Protein AF-A0A9E4W667-F1 (afdb_monomer_lite)

Sequence (120 aa):
PEGGAPLTVIDWQISTRGNGVFDVAYFICGSMEPADRRATEMDLLRMYHAVLVDGGVRAYDFDQCFEDYRASTLGCLLYSVLEIGSLDTANERGLELFTAIMERALSAVADLNADELLPK

pLDDT: mean 89.03, std 10.32, range [49.19, 98.56]

Foldseek 3Di:
DPPDDPDDDDDCPPPDDDDPLLVLLLCLLQPDDLVVSVVPVLVSLVVVVVVVVVVPDPPCDSVNSLLVSLLSLVVNLVVLVVVVVVDDPVDPVSVVSSVRSNVSSVSSNVVSVSVVVDDD

Secondary structure (DSSP, 8-state):
-TT--S------TT--SS-THHHHHHHHHHHS-HHHHHHHHHHHHHHHHHHHHHTT--S--HHHHHHHHHHHHHHHHHHHHHHHTTS-TT-HHHHHHHHHHHHHHHHHHHHTTGGGGS--
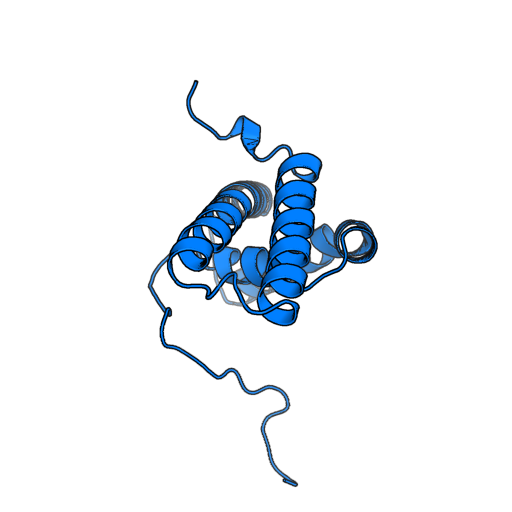
Radius of gyration: 16.01 Å; chains: 1; bounding box: 37×50×39 Å

Structure (mmCIF, N/CA/C/O backbone):
data_AF-A0A9E4W667-F1
#
_entry.id   AF-A0A9E4W667-F1
#
loop_
_atom_site.group_PDB
_atom_site.id
_atom_site.type_symbol
_atom_site.label_atom_id
_atom_site.label_alt_id
_atom_site.label_comp_id
_atom_site.label_asym_id
_atom_site.label_entity_id
_atom_site.label_seq_id
_atom_site.pdbx_PDB_ins_code
_atom_site.Cartn_x
_atom_site.Cartn_y
_atom_site.Cartn_z
_atom_site.occupancy
_atom_site.B_iso_or_equiv
_atom_site.auth_seq_id
_atom_site.auth_comp_id
_atom_site.auth_asym_id
_atom_site.auth_atom_id
_atom_site.pdbx_PDB_model_num
ATOM 1 N N . PRO A 1 1 ? -2.068 -27.155 -12.413 1.00 50.41 1 PRO A N 1
ATOM 2 C CA . PRO A 1 1 ? -2.387 -28.479 -11.830 1.00 50.41 1 PRO A CA 1
ATOM 3 C C . PRO A 1 1 ? -3.823 -28.486 -11.305 1.00 50.41 1 PRO A C 1
ATOM 5 O O . PRO A 1 1 ? -4.204 -27.562 -10.591 1.00 50.41 1 PRO A O 1
ATOM 8 N N . GLU A 1 2 ? -4.618 -29.486 -11.682 1.00 49.19 2 GLU A N 1
ATOM 9 C CA . GLU A 1 2 ? -5.918 -29.719 -11.046 1.00 49.19 2 GLU A CA 1
ATOM 10 C C . GLU A 1 2 ? -5.693 -29.942 -9.537 1.00 49.19 2 GLU A C 1
ATOM 12 O O . GLU A 1 2 ? -4.903 -30.803 -9.155 1.00 49.19 2 GLU A O 1
ATOM 17 N N . GLY A 1 3 ? -6.309 -29.107 -8.687 1.00 73.31 3 GLY A N 1
ATOM 18 C CA . GLY A 1 3 ? -6.203 -29.185 -7.219 1.00 73.31 3 GLY A CA 1
ATOM 19 C C . GLY A 1 3 ? -5.352 -28.113 -6.516 1.00 73.31 3 GLY A C 1
ATOM 20 O O . GLY A 1 3 ? -5.132 -28.222 -5.314 1.00 73.31 3 GLY A O 1
ATOM 21 N N . GLY A 1 4 ? -4.861 -27.087 -7.221 1.00 76.12 4 GLY A N 1
ATOM 22 C CA . GLY A 1 4 ? -4.167 -25.953 -6.591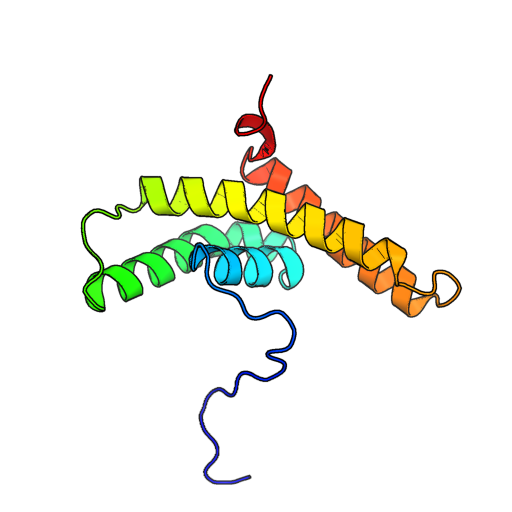 1.00 76.12 4 GLY A CA 1
ATOM 23 C C . GLY A 1 4 ? -5.104 -25.018 -5.812 1.00 76.12 4 GLY A C 1
ATOM 24 O O . GLY A 1 4 ? -6.295 -24.938 -6.113 1.00 76.12 4 GLY A O 1
ATOM 25 N N . ALA A 1 5 ? -4.558 -24.290 -4.830 1.00 81.69 5 ALA A N 1
ATOM 26 C CA . ALA A 1 5 ? -5.283 -23.210 -4.161 1.00 81.69 5 ALA A CA 1
ATOM 27 C C . ALA A 1 5 ? -5.705 -22.131 -5.183 1.00 81.69 5 ALA A C 1
ATOM 29 O O . ALA A 1 5 ? -4.968 -21.888 -6.142 1.00 81.69 5 ALA A O 1
ATOM 30 N N . PRO A 1 6 ? -6.859 -21.462 -4.987 1.00 89.44 6 PRO A N 1
ATOM 31 C CA . PRO A 1 6 ? -7.332 -20.415 -5.898 1.00 89.44 6 PRO A CA 1
ATOM 32 C C . PRO A 1 6 ? -6.393 -19.197 -5.960 1.00 89.44 6 PRO A C 1
ATOM 34 O O . PRO A 1 6 ? -6.426 -18.451 -6.934 1.00 89.44 6 PRO A O 1
ATOM 37 N N . LEU A 1 7 ? -5.546 -19.013 -4.942 1.00 89.69 7 LEU A N 1
ATOM 38 C CA . LEU A 1 7 ? -4.498 -18.002 -4.866 1.00 89.69 7 LEU A CA 1
ATOM 39 C C . LEU A 1 7 ? -3.287 -18.601 -4.141 1.00 89.69 7 LEU A C 1
ATOM 41 O O . LEU A 1 7 ? -3.440 -19.205 -3.079 1.00 89.69 7 LEU A O 1
ATOM 45 N N . THR A 1 8 ? -2.092 -18.384 -4.689 1.00 92.31 8 THR A N 1
ATOM 46 C CA . THR A 1 8 ? -0.822 -18.727 -4.041 1.00 92.31 8 THR A CA 1
ATOM 47 C C . THR A 1 8 ? 0.062 -17.489 -4.012 1.00 92.31 8 THR A C 1
ATOM 49 O O . THR A 1 8 ? 0.368 -16.933 -5.064 1.00 92.31 8 THR A O 1
ATOM 52 N N . VAL A 1 9 ? 0.491 -17.083 -2.817 1.00 90.50 9 VAL A N 1
ATOM 53 C CA . VAL A 1 9 ? 1.460 -15.997 -2.621 1.00 90.50 9 VAL A CA 1
ATOM 54 C C . VAL A 1 9 ? 2.856 -16.603 -2.493 1.00 90.50 9 VAL A C 1
ATOM 56 O O . VAL A 1 9 ? 3.081 -17.519 -1.697 1.00 90.50 9 VAL A O 1
ATOM 59 N N . ILE A 1 10 ? 3.781 -16.110 -3.307 1.00 93.94 10 ILE A N 1
ATOM 60 C CA . ILE A 1 10 ? 5.185 -16.528 -3.342 1.00 93.94 10 ILE A CA 1
ATOM 61 C C . ILE A 1 10 ? 6.080 -15.344 -2.978 1.00 93.94 10 ILE A C 1
ATOM 63 O O . ILE A 1 10 ? 5.592 -14.231 -2.842 1.00 93.94 10 ILE A O 1
ATOM 67 N N . ASP A 1 11 ? 7.382 -15.604 -2.872 1.00 89.12 11 ASP A N 1
ATOM 68 C CA . ASP A 1 11 ? 8.407 -14.581 -2.653 1.00 89.12 11 ASP A CA 1
ATOM 69 C C . ASP A 1 11 ? 8.265 -13.806 -1.326 1.00 89.12 11 ASP A C 1
ATOM 71 O O . ASP A 1 11 ? 7.826 -12.663 -1.258 1.00 89.12 11 ASP A O 1
ATOM 75 N N . TRP A 1 12 ? 8.667 -14.465 -0.236 1.00 92.69 12 TRP A N 1
ATOM 76 C CA . TRP A 1 12 ? 8.575 -13.947 1.135 1.00 92.69 12 TRP A CA 1
ATOM 77 C C . TRP A 1 12 ? 9.876 -13.274 1.614 1.00 92.69 12 TRP A C 1
ATOM 79 O O . TRP A 1 12 ? 10.106 -13.140 2.815 1.00 92.69 12 TRP A O 1
ATOM 89 N N . GLN A 1 13 ? 10.775 -12.895 0.696 1.00 90.19 13 GLN A N 1
ATOM 90 C CA . GLN A 1 13 ? 12.132 -12.443 1.042 1.00 90.19 13 GLN A CA 1
ATOM 91 C C . GLN A 1 13 ? 12.165 -11.116 1.827 1.00 90.19 13 GLN A C 1
ATOM 93 O O . GLN A 1 13 ? 13.115 -10.867 2.567 1.00 90.19 13 GLN A O 1
ATOM 98 N N . ILE A 1 14 ? 11.118 -10.294 1.698 1.00 84.88 14 ILE A N 1
ATOM 99 C CA . ILE A 1 14 ? 10.973 -8.988 2.365 1.00 84.88 14 ILE A CA 1
ATOM 100 C C . ILE A 1 14 ? 9.868 -8.966 3.430 1.00 84.88 14 ILE A C 1
ATOM 102 O O . ILE A 1 14 ? 9.508 -7.904 3.938 1.00 84.88 14 ILE A O 1
ATOM 106 N N . SER A 1 15 ? 9.311 -10.124 3.788 1.00 91.00 15 SER A N 1
ATOM 107 C CA . SER A 1 15 ? 8.208 -10.189 4.743 1.00 91.00 15 SER A CA 1
ATOM 108 C C . SER A 1 15 ? 8.661 -9.800 6.147 1.00 91.00 15 SER A C 1
ATOM 110 O O . SER A 1 15 ? 9.615 -10.348 6.700 1.00 91.00 15 SER A O 1
ATOM 112 N N . THR A 1 16 ? 7.943 -8.856 6.747 1.00 90.62 16 THR A N 1
ATOM 113 C CA . THR A 1 16 ? 8.259 -8.309 8.066 1.00 90.62 16 THR A CA 1
ATOM 114 C C . THR A 1 16 ? 6.988 -8.017 8.857 1.00 90.62 16 THR A C 1
ATOM 116 O O . THR A 1 16 ? 5.878 -8.037 8.328 1.00 90.62 16 THR A O 1
ATOM 119 N N . ARG A 1 17 ? 7.139 -7.752 10.156 1.00 93.44 17 ARG A N 1
ATOM 120 C CA . ARG A 1 17 ? 6.037 -7.303 11.009 1.00 93.44 17 ARG A CA 1
ATOM 121 C C . ARG A 1 17 ? 5.902 -5.784 10.900 1.00 93.44 17 ARG A C 1
ATOM 123 O O . ARG A 1 17 ? 6.839 -5.063 11.228 1.00 93.44 17 ARG A O 1
ATOM 130 N N . GLY A 1 18 ? 4.717 -5.312 10.528 1.00 90.12 18 GLY A N 1
ATOM 131 C CA . GLY A 1 18 ? 4.405 -3.889 10.402 1.00 90.12 18 GLY A CA 1
ATOM 132 C C . GLY A 1 18 ? 2.904 -3.640 10.274 1.00 90.12 18 GLY A C 1
ATOM 133 O O . GLY A 1 18 ? 2.096 -4.503 10.624 1.00 90.12 18 GLY A O 1
ATOM 134 N N . ASN A 1 19 ? 2.538 -2.460 9.774 1.00 90.81 19 ASN A N 1
ATOM 135 C CA . ASN A 1 19 ? 1.149 -2.128 9.469 1.00 90.81 19 ASN A CA 1
ATOM 136 C C . ASN A 1 19 ? 0.688 -2.942 8.256 1.00 90.81 19 ASN A C 1
ATOM 138 O O . ASN A 1 19 ? 1.207 -2.750 7.162 1.00 90.81 19 ASN A O 1
ATOM 142 N N . GLY A 1 20 ? -0.301 -3.824 8.431 1.00 92.88 20 GLY A N 1
ATOM 143 C CA . GLY A 1 20 ? -0.748 -4.726 7.357 1.00 92.88 20 GLY A CA 1
ATOM 144 C C . GLY A 1 20 ? -1.299 -4.008 6.121 1.00 92.88 20 GLY A C 1
ATOM 145 O O . GLY A 1 20 ? -1.214 -4.527 5.015 1.00 92.88 20 GLY A O 1
ATOM 146 N N . VAL A 1 21 ? -1.801 -2.776 6.281 1.00 96.56 21 VAL A N 1
ATOM 147 C CA . VAL A 1 21 ? -2.281 -1.960 5.153 1.00 96.56 21 VAL A CA 1
ATOM 148 C C . VAL A 1 21 ? -1.158 -1.578 4.177 1.00 96.56 21 VAL A C 1
ATOM 150 O O . VAL A 1 21 ? -1.439 -1.188 3.046 1.00 96.56 21 VAL A O 1
ATOM 153 N N . PHE A 1 22 ? 0.110 -1.745 4.571 1.00 94.75 22 PHE A N 1
ATOM 154 C CA . PHE A 1 22 ? 1.252 -1.571 3.680 1.00 94.75 22 PHE A CA 1
ATOM 155 C C . PHE A 1 22 ? 1.187 -2.499 2.466 1.00 94.75 22 PHE A C 1
ATOM 157 O O . PHE A 1 22 ? 1.411 -2.035 1.353 1.00 94.75 22 PHE A O 1
ATOM 164 N N . ASP A 1 23 ? 0.804 -3.766 2.645 1.00 93.12 23 ASP A N 1
ATOM 165 C CA . ASP A 1 23 ? 0.692 -4.715 1.530 1.00 93.12 23 ASP A CA 1
ATOM 166 C C . ASP A 1 23 ? -0.384 -4.270 0.525 1.00 93.12 23 ASP A C 1
ATOM 168 O O . ASP A 1 23 ? -0.224 -4.422 -0.687 1.00 93.12 23 ASP A O 1
ATOM 172 N N . VAL A 1 24 ? -1.464 -3.654 1.024 1.00 95.69 24 VAL A N 1
ATOM 173 C CA . VAL A 1 24 ? -2.535 -3.078 0.196 1.00 95.69 24 VAL A CA 1
ATOM 174 C C . VAL A 1 24 ? -2.021 -1.870 -0.582 1.00 95.69 24 VAL A C 1
ATOM 176 O O . VAL A 1 24 ? -2.238 -1.791 -1.790 1.00 95.69 24 VAL A O 1
ATOM 179 N N . ALA A 1 25 ? -1.317 -0.953 0.090 1.00 95.25 25 ALA A N 1
ATOM 180 C CA . ALA A 1 25 ? -0.704 0.210 -0.547 1.00 95.25 25 ALA A CA 1
ATOM 181 C C . ALA A 1 25 ? 0.280 -0.215 -1.638 1.00 95.25 25 ALA A C 1
ATOM 183 O O . ALA A 1 25 ? 0.137 0.219 -2.777 1.00 95.25 25 ALA A O 1
ATOM 184 N N . TYR A 1 26 ? 1.198 -1.130 -1.322 1.00 91.06 26 TYR A N 1
ATOM 185 C CA . TYR A 1 26 ? 2.215 -1.623 -2.245 1.00 91.06 26 TYR A CA 1
ATOM 186 C C . TYR A 1 26 ? 1.598 -2.282 -3.482 1.00 91.06 26 TYR A C 1
ATOM 188 O O . TYR A 1 26 ? 1.981 -1.978 -4.615 1.00 91.06 26 TYR A O 1
ATOM 196 N N . PHE A 1 27 ? 0.584 -3.130 -3.284 1.00 91.38 27 PHE A N 1
ATOM 197 C CA . PHE A 1 27 ? -0.125 -3.770 -4.385 1.00 91.38 27 PHE A CA 1
ATOM 198 C C . PHE A 1 27 ? -0.829 -2.745 -5.285 1.00 91.38 27 PHE A C 1
ATOM 200 O O . PHE A 1 27 ? -0.619 -2.752 -6.500 1.00 91.38 27 PHE A O 1
ATOM 207 N N . ILE A 1 28 ? -1.627 -1.845 -4.700 1.00 94.00 28 ILE A N 1
ATOM 208 C CA . ILE A 1 28 ? -2.440 -0.878 -5.448 1.00 94.00 28 ILE A CA 1
ATOM 209 C C . ILE A 1 28 ? -1.559 0.155 -6.161 1.00 94.00 28 ILE A C 1
ATOM 211 O O . ILE A 1 28 ? -1.759 0.410 -7.349 1.00 94.00 28 ILE A O 1
ATOM 215 N N . CYS A 1 29 ? -0.574 0.745 -5.478 1.00 89.44 29 CYS A N 1
ATOM 216 C CA . CYS A 1 29 ? 0.240 1.810 -6.062 1.00 89.44 29 CYS A CA 1
ATOM 217 C C . CYS A 1 29 ? 1.283 1.289 -7.058 1.00 89.44 29 CYS A C 1
ATOM 219 O O . CYS A 1 29 ? 1.628 2.006 -7.990 1.00 89.44 29 CYS A O 1
ATOM 221 N N . GLY A 1 30 ? 1.795 0.067 -6.881 1.00 84.88 30 GLY A N 1
ATOM 222 C CA . GLY A 1 30 ? 2.815 -0.502 -7.766 1.00 84.88 30 GLY A CA 1
ATOM 223 C C . GLY A 1 30 ? 2.239 -1.188 -9.006 1.00 84.88 30 GLY A C 1
ATOM 224 O O . GLY A 1 30 ? 2.839 -1.142 -10.085 1.00 84.88 30 GLY A O 1
ATOM 225 N N . SER A 1 31 ? 1.064 -1.810 -8.876 1.00 87.88 31 SER A N 1
ATOM 226 C CA . SER A 1 31 ? 0.563 -2.759 -9.882 1.00 87.88 31 SER A CA 1
ATOM 227 C C . SER A 1 31 ? -0.570 -2.225 -10.756 1.00 87.88 31 SER A C 1
ATOM 229 O O . SER A 1 31 ? -0.836 -2.813 -11.803 1.00 87.88 31 SER A O 1
ATOM 231 N N . MET A 1 32 ? -1.245 -1.144 -10.355 1.00 93.62 32 MET A N 1
ATOM 232 C CA . MET A 1 32 ? -2.389 -0.599 -11.090 1.00 93.62 32 MET A CA 1
ATOM 233 C C . MET A 1 32 ? -2.002 0.622 -11.918 1.00 93.62 32 MET A C 1
ATOM 235 O O . MET A 1 32 ? -1.225 1.471 -11.481 1.00 93.62 32 MET A O 1
ATOM 239 N N . GLU A 1 33 ? -2.607 0.754 -13.098 1.00 93.88 33 GLU A N 1
ATOM 240 C CA . GLU A 1 33 ? -2.554 2.011 -13.838 1.00 93.88 33 GLU A CA 1
ATOM 241 C C . GLU A 1 33 ? -3.271 3.124 -13.052 1.00 93.88 33 GLU A C 1
ATOM 243 O O . GLU A 1 33 ? -4.283 2.856 -12.393 1.00 93.88 33 GLU A O 1
ATOM 248 N N . PRO A 1 34 ? -2.814 4.390 -13.123 1.00 94.38 34 PRO A N 1
ATOM 249 C CA . PRO A 1 34 ? -3.384 5.469 -12.316 1.00 94.38 34 PRO A CA 1
ATOM 250 C C . PRO A 1 34 ? -4.893 5.661 -12.504 1.00 94.38 34 PRO A C 1
ATOM 252 O O . PRO A 1 34 ? -5.594 6.002 -11.554 1.00 94.38 34 PRO A O 1
ATOM 255 N N . ALA A 1 35 ? -5.407 5.449 -13.719 1.00 95.38 35 ALA A N 1
ATOM 256 C CA . ALA A 1 35 ? -6.837 5.559 -14.003 1.00 95.38 35 ALA A CA 1
ATOM 257 C C . ALA A 1 35 ? -7.654 4.477 -13.279 1.00 95.38 35 ALA A C 1
ATOM 259 O O . ALA A 1 35 ? -8.654 4.801 -12.638 1.00 95.38 35 ALA A O 1
ATOM 260 N N . ASP A 1 36 ? -7.195 3.224 -13.328 1.00 96.44 36 ASP A N 1
ATOM 261 C CA . ASP A 1 36 ? -7.858 2.101 -12.663 1.00 96.44 36 ASP A CA 1
ATOM 262 C C . ASP A 1 36 ? -7.781 2.254 -11.146 1.00 96.44 36 ASP A C 1
ATOM 264 O O . ASP A 1 36 ? -8.791 2.118 -10.457 1.00 96.44 36 ASP A O 1
ATOM 268 N N . ARG A 1 37 ? -6.606 2.635 -10.623 1.00 96.50 37 ARG A N 1
ATOM 269 C CA . ARG A 1 37 ? -6.421 2.923 -9.198 1.00 96.50 37 ARG A CA 1
ATOM 270 C C . ARG A 1 37 ? -7.438 3.951 -8.710 1.00 96.50 37 ARG A C 1
ATOM 272 O O . ARG A 1 37 ? -8.165 3.669 -7.766 1.00 96.50 37 ARG A O 1
ATOM 279 N N . ARG A 1 38 ? -7.539 5.115 -9.361 1.00 96.31 38 ARG A N 1
ATOM 280 C CA . ARG A 1 38 ? -8.496 6.170 -8.971 1.00 96.31 38 ARG A CA 1
ATOM 281 C C . ARG A 1 38 ? -9.943 5.683 -8.963 1.00 96.31 38 ARG A C 1
ATOM 283 O O . ARG A 1 38 ? -10.739 6.159 -8.160 1.00 96.31 38 ARG A O 1
ATOM 290 N N . ALA A 1 39 ? -10.285 4.763 -9.862 1.00 97.38 39 ALA A N 1
ATOM 291 C CA . ALA A 1 39 ? -11.632 4.225 -9.964 1.00 97.38 39 ALA A CA 1
ATOM 292 C C . ALA A 1 39 ? -11.966 3.216 -8.854 1.00 97.38 39 ALA A C 1
ATOM 294 O O . ALA A 1 39 ? -13.140 3.087 -8.515 1.00 97.38 39 ALA A O 1
ATOM 295 N N . THR A 1 40 ? -10.979 2.503 -8.295 1.00 96.88 40 THR A N 1
ATOM 296 C CA . THR A 1 40 ? -11.243 1.355 -7.406 1.00 96.88 40 THR A CA 1
ATOM 297 C C . THR A 1 40 ? -10.558 1.399 -6.040 1.00 96.88 40 THR A C 1
ATOM 299 O O . THR A 1 40 ? -10.941 0.626 -5.165 1.00 96.88 40 THR A O 1
ATOM 302 N N . GLU A 1 41 ? -9.550 2.249 -5.819 1.00 96.75 41 GLU A N 1
ATOM 303 C CA . GLU A 1 41 ? -8.682 2.182 -4.627 1.00 96.75 41 GLU A CA 1
ATOM 304 C C . GLU A 1 41 ? -9.460 2.268 -3.315 1.00 96.75 41 GLU A C 1
ATOM 306 O O . GLU A 1 41 ? -9.204 1.506 -2.386 1.00 96.75 41 GLU A O 1
ATOM 311 N N . MET A 1 42 ? -10.455 3.153 -3.255 1.00 97.81 42 MET A N 1
ATOM 312 C CA . MET A 1 42 ? -11.191 3.407 -2.026 1.00 97.81 42 MET A CA 1
ATOM 313 C C . MET A 1 42 ? -12.116 2.238 -1.685 1.00 97.81 42 MET A C 1
ATOM 315 O O . MET A 1 42 ? -12.294 1.897 -0.517 1.00 97.81 42 MET A O 1
ATOM 319 N N . ASP A 1 43 ? -12.673 1.587 -2.704 1.00 98.00 43 ASP A N 1
ATOM 320 C CA . ASP A 1 43 ? -13.524 0.413 -2.528 1.00 98.00 43 ASP A CA 1
ATOM 321 C C . ASP A 1 43 ? -12.695 -0.812 -2.127 1.00 98.00 43 ASP A C 1
ATOM 323 O O . ASP A 1 43 ? -13.103 -1.565 -1.241 1.00 98.00 43 ASP A O 1
ATOM 327 N N . LEU A 1 44 ? -11.495 -0.970 -2.697 1.00 97.94 44 LEU A N 1
ATOM 328 C CA . LEU A 1 44 ? -10.536 -1.999 -2.285 1.00 97.94 44 LEU A CA 1
ATOM 329 C C . LEU A 1 44 ? -10.082 -1.799 -0.833 1.00 97.94 44 LEU A C 1
ATOM 331 O O . LEU A 1 44 ? -10.069 -2.756 -0.058 1.00 97.94 44 LEU A O 1
ATOM 335 N N . LEU A 1 45 ? -9.772 -0.562 -0.435 1.00 98.19 45 LEU A N 1
ATOM 336 C CA . LEU A 1 45 ? -9.362 -0.253 0.934 1.00 98.19 45 LEU A CA 1
ATOM 337 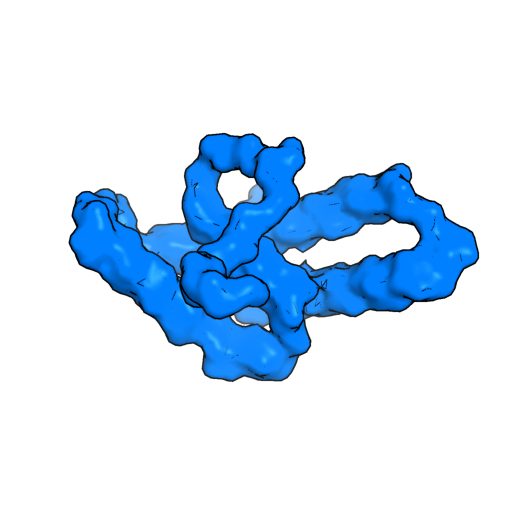C C . LEU A 1 45 ? -10.498 -0.492 1.939 1.00 98.19 45 LEU A C 1
ATOM 339 O O . LEU A 1 45 ? -10.275 -1.073 3.002 1.00 98.19 45 LEU A O 1
ATOM 343 N N . ARG A 1 46 ? -11.736 -0.112 1.596 1.00 98.44 46 ARG A N 1
ATOM 344 C CA . ARG A 1 46 ? -12.921 -0.410 2.420 1.00 98.44 46 ARG A CA 1
ATOM 345 C C . ARG A 1 46 ? -13.173 -1.904 2.541 1.00 98.44 46 ARG A C 1
ATOM 347 O O . ARG A 1 46 ? -13.505 -2.370 3.626 1.00 98.44 46 ARG A O 1
ATOM 354 N N . MET A 1 47 ? -13.004 -2.654 1.454 1.00 98.38 47 MET A N 1
ATOM 355 C CA . MET A 1 47 ? -13.125 -4.109 1.473 1.00 98.38 47 MET A CA 1
ATOM 356 C C . MET A 1 47 ? -12.086 -4.733 2.408 1.00 98.38 47 MET A C 1
ATOM 358 O O . MET A 1 47 ? -12.442 -5.552 3.251 1.00 98.38 47 MET A O 1
ATOM 362 N N . TYR A 1 48 ? -10.825 -4.308 2.307 1.00 98.31 48 TYR A N 1
ATOM 363 C CA . TYR A 1 48 ? -9.757 -4.750 3.202 1.00 98.31 48 TYR A CA 1
ATOM 364 C C . TYR A 1 48 ? -10.088 -4.463 4.673 1.00 98.31 48 TYR A C 1
ATOM 366 O O . TYR A 1 48 ? -10.044 -5.366 5.510 1.00 98.31 48 TYR A O 1
ATOM 374 N N . HIS A 1 49 ? -10.485 -3.226 4.987 1.00 98.56 49 HIS A N 1
ATOM 375 C CA . HIS A 1 49 ? -10.863 -2.829 6.345 1.00 98.56 49 HIS A CA 1
ATOM 376 C C . HIS A 1 49 ? -12.047 -3.645 6.879 1.00 98.56 49 HIS A C 1
ATOM 378 O O . HIS A 1 49 ? -11.992 -4.148 8.002 1.00 98.56 49 HIS A O 1
ATOM 384 N N . ALA A 1 50 ? -13.080 -3.854 6.060 1.00 98.38 50 ALA A N 1
ATOM 385 C CA . ALA A 1 50 ? -14.236 -4.662 6.431 1.00 98.38 50 ALA A CA 1
ATOM 386 C C . ALA A 1 50 ? -13.841 -6.107 6.777 1.00 98.38 50 ALA A C 1
ATOM 388 O O . ALA A 1 50 ? -14.305 -6.638 7.786 1.00 98.38 50 ALA A O 1
ATOM 389 N N . VAL A 1 51 ? -12.942 -6.717 5.996 1.00 98.19 51 VAL A N 1
ATOM 390 C CA . VAL A 1 51 ? -12.421 -8.068 6.266 1.00 98.19 51 VAL A CA 1
ATOM 391 C C . VAL A 1 51 ? -11.621 -8.112 7.571 1.00 98.19 51 VAL A C 1
ATOM 393 O O . VAL A 1 51 ? -11.773 -9.060 8.340 1.00 98.19 51 VAL A O 1
ATOM 396 N N . LEU A 1 52 ? -10.812 -7.091 7.878 1.00 97.62 52 LEU A N 1
ATOM 397 C CA . LEU A 1 52 ? -10.103 -7.018 9.163 1.00 97.62 52 LEU A CA 1
ATOM 398 C C . LEU A 1 52 ? -11.067 -6.956 10.353 1.00 97.62 52 LEU A C 1
ATOM 400 O O . LEU A 1 52 ? -10.877 -7.653 11.354 1.00 97.62 52 LEU A O 1
ATOM 404 N N . VAL A 1 53 ? -12.098 -6.115 10.256 1.00 97.75 53 VAL A N 1
ATOM 405 C CA . VAL A 1 53 ? -13.098 -5.951 11.316 1.00 97.75 53 VAL A CA 1
ATOM 406 C C . VAL A 1 53 ? -13.902 -7.238 11.509 1.00 97.75 53 VAL A C 1
ATOM 408 O O . VAL A 1 53 ? -14.086 -7.672 12.652 1.00 97.75 53 VAL A O 1
ATOM 411 N N . ASP A 1 54 ? -14.327 -7.889 10.425 1.00 98.19 54 ASP A N 1
ATOM 412 C CA . ASP A 1 54 ? -14.997 -9.196 10.477 1.00 98.19 54 ASP A CA 1
ATOM 413 C C . ASP A 1 54 ? -14.085 -10.269 11.101 1.00 98.19 54 ASP A C 1
ATOM 415 O O . ASP A 1 54 ? -14.498 -11.022 11.983 1.00 98.19 54 ASP A O 1
ATOM 419 N N . GLY A 1 55 ? -12.791 -10.226 10.769 1.00 97.69 55 GLY A N 1
ATOM 420 C CA . GLY A 1 55 ? -11.738 -11.065 11.346 1.00 97.69 55 GLY A CA 1
ATOM 421 C C . GLY A 1 55 ? -11.402 -10.788 12.818 1.00 97.69 55 GLY A C 1
ATOM 422 O O . GLY A 1 55 ? -10.547 -11.466 13.386 1.00 97.69 55 GLY A O 1
ATOM 423 N N . GLY A 1 56 ? -12.063 -9.823 13.464 1.00 97.75 56 GLY A N 1
ATOM 424 C CA . GLY A 1 56 ? -11.933 -9.583 14.902 1.00 97.75 56 GLY A CA 1
ATOM 425 C C . GLY A 1 56 ? -11.059 -8.392 15.292 1.00 97.75 56 GLY A C 1
ATOM 426 O O . GLY A 1 56 ? -10.917 -8.136 16.488 1.00 97.75 56 GLY A O 1
ATOM 427 N N . VAL A 1 57 ? -10.516 -7.629 14.338 1.00 97.12 57 VAL A N 1
ATOM 428 C CA . VAL A 1 57 ? -9.795 -6.383 14.648 1.00 97.12 57 VAL A CA 1
ATOM 429 C C . VAL A 1 57 ? -10.776 -5.362 15.244 1.00 97.12 57 VAL A C 1
ATOM 431 O O . VAL A 1 57 ? -11.920 -5.228 14.801 1.00 97.12 57 VAL A O 1
ATOM 434 N N . ARG A 1 58 ? -10.362 -4.675 16.312 1.00 95.75 58 ARG A N 1
ATOM 435 C CA . ARG A 1 58 ? -11.162 -3.688 17.060 1.00 95.75 58 ARG A CA 1
ATOM 436 C C . ARG A 1 58 ? -10.334 -2.428 17.289 1.00 95.75 58 ARG A C 1
ATOM 438 O O . ARG A 1 58 ? -9.112 -2.491 17.219 1.00 95.75 58 ARG A O 1
ATOM 445 N N . ALA A 1 59 ? -11.006 -1.317 17.604 1.00 95.94 59 ALA A N 1
ATOM 446 C CA . ALA A 1 59 ? -10.373 -0.008 17.815 1.00 95.94 59 ALA A CA 1
ATOM 447 C C . ALA A 1 59 ? -9.489 0.445 16.631 1.00 95.94 59 ALA A C 1
ATOM 449 O O . ALA A 1 59 ? -8.479 1.113 16.818 1.00 95.94 59 ALA A O 1
ATOM 450 N N . TYR A 1 60 ? -9.889 0.054 15.421 1.00 96.31 60 TYR A N 1
ATOM 451 C CA . TYR A 1 60 ? -9.263 0.423 14.159 1.00 96.31 60 TYR A CA 1
ATOM 452 C C . TYR A 1 60 ? -10.382 0.805 13.196 1.00 96.31 60 TYR A C 1
ATOM 454 O O . TYR A 1 60 ? -11.000 -0.065 12.578 1.00 96.31 60 TYR A O 1
ATOM 462 N N . ASP A 1 61 ? -10.749 2.082 13.179 1.00 97.69 61 ASP A N 1
ATOM 463 C CA . ASP A 1 61 ? -11.774 2.586 12.270 1.00 97.69 61 ASP A CA 1
ATOM 464 C C . ASP A 1 61 ? -11.204 2.810 10.864 1.00 97.69 61 ASP A C 1
ATOM 466 O O . ASP A 1 61 ? -10.019 2.596 10.593 1.00 97.69 61 ASP A O 1
ATOM 470 N N . PHE A 1 62 ? -12.092 3.149 9.935 1.00 98.31 62 PHE A N 1
ATOM 471 C CA . PHE A 1 62 ? -11.694 3.335 8.549 1.00 98.31 62 PHE A CA 1
ATOM 472 C C . PHE A 1 62 ? -10.816 4.577 8.364 1.00 98.31 62 PHE A C 1
ATOM 474 O O . PHE A 1 62 ? -9.925 4.556 7.522 1.00 98.31 62 PHE A O 1
ATOM 481 N N . ASP A 1 63 ? -11.023 5.622 9.164 1.00 98.06 63 ASP A N 1
ATOM 482 C CA . ASP A 1 63 ? -10.246 6.858 9.068 1.00 98.06 63 ASP A CA 1
ATOM 483 C C . ASP A 1 63 ? -8.783 6.600 9.449 1.00 98.06 63 ASP A C 1
ATOM 485 O O . ASP A 1 63 ? -7.879 6.977 8.704 1.00 98.06 63 ASP A O 1
ATOM 489 N N . GLN A 1 64 ? -8.536 5.850 10.529 1.00 97.62 64 GLN A N 1
ATOM 490 C CA . GLN A 1 64 ? -7.187 5.404 10.876 1.00 97.62 64 GLN A CA 1
ATOM 491 C C . GLN A 1 64 ? -6.594 4.496 9.790 1.00 97.62 64 GLN A C 1
ATOM 493 O O . GLN A 1 64 ? -5.417 4.622 9.455 1.00 97.62 64 GLN A O 1
ATOM 498 N N . CYS A 1 65 ? -7.397 3.599 9.208 1.00 98.06 65 CYS A N 1
ATOM 499 C CA . CYS A 1 65 ? -6.946 2.745 8.110 1.00 98.06 65 CYS A CA 1
ATOM 500 C C . CYS A 1 65 ? -6.528 3.551 6.877 1.00 98.06 65 CYS A C 1
ATOM 502 O O . CYS A 1 65 ? -5.519 3.239 6.242 1.00 98.06 65 CYS A O 1
ATOM 504 N N . PHE A 1 66 ? -7.273 4.607 6.566 1.00 97.88 66 PHE A N 1
ATOM 505 C CA . PHE A 1 66 ? -6.971 5.503 5.465 1.00 97.88 66 PHE A CA 1
ATOM 506 C C . PHE A 1 66 ? -5.705 6.329 5.721 1.00 97.88 66 PHE A C 1
ATOM 508 O O . PHE A 1 66 ? -4.853 6.409 4.839 1.00 97.88 66 PHE A O 1
ATOM 515 N N . GLU A 1 67 ? -5.520 6.866 6.927 1.00 97.19 67 GLU A N 1
ATOM 516 C CA . GLU A 1 67 ? -4.282 7.559 7.309 1.00 97.19 67 GLU A CA 1
ATOM 517 C C . GLU A 1 67 ? -3.052 6.639 7.224 1.00 97.19 67 GLU A C 1
ATOM 519 O O . GLU A 1 67 ? -2.040 6.993 6.612 1.00 97.19 67 GLU A O 1
ATOM 524 N N . ASP A 1 68 ? -3.152 5.411 7.739 1.00 96.81 68 ASP A N 1
ATOM 525 C CA . ASP A 1 68 ? -2.072 4.424 7.642 1.00 96.81 68 ASP A CA 1
ATOM 526 C C . ASP A 1 68 ? -1.777 4.034 6.183 1.00 96.81 68 ASP A C 1
ATOM 528 O O . ASP A 1 68 ? -0.622 3.790 5.821 1.00 96.81 68 ASP A O 1
ATOM 532 N N . TYR A 1 69 ? -2.803 3.974 5.329 1.00 97.38 69 TYR A N 1
ATOM 533 C CA . TYR A 1 69 ? -2.669 3.709 3.895 1.00 97.38 69 TYR A CA 1
ATOM 534 C C . TYR A 1 69 ? -1.950 4.855 3.165 1.00 97.38 69 TYR A C 1
ATOM 536 O O . TYR A 1 69 ? -1.022 4.603 2.387 1.00 97.38 69 TYR A O 1
ATOM 544 N N . ARG A 1 70 ? -2.304 6.116 3.459 1.00 96.19 70 ARG A N 1
ATOM 545 C CA . ARG A 1 70 ? -1.601 7.306 2.944 1.00 96.19 70 ARG A CA 1
ATOM 546 C C . ARG A 1 70 ? -0.123 7.270 3.339 1.00 96.19 70 ARG A C 1
ATOM 548 O O . ARG A 1 70 ? 0.748 7.374 2.475 1.00 96.19 70 ARG A O 1
ATOM 555 N N . ALA A 1 71 ? 0.168 7.024 4.618 1.00 94.62 71 ALA A N 1
ATOM 556 C CA . ALA A 1 71 ? 1.538 6.897 5.116 1.00 94.62 71 ALA A CA 1
ATOM 557 C C . ALA A 1 71 ? 2.295 5.732 4.450 1.00 94.62 71 ALA A C 1
ATOM 559 O O . ALA A 1 71 ? 3.458 5.868 4.066 1.00 94.62 71 ALA A O 1
ATOM 560 N N . SER A 1 72 ? 1.631 4.591 4.253 1.00 94.81 72 SER A N 1
ATOM 561 C CA . SER A 1 72 ? 2.223 3.421 3.594 1.00 94.81 72 SER A CA 1
ATOM 562 C C . SER A 1 72 ? 2.549 3.677 2.123 1.00 94.81 72 SER A C 1
ATOM 564 O O . SER A 1 72 ? 3.560 3.180 1.630 1.00 94.81 72 SER A O 1
ATOM 566 N N . THR A 1 73 ? 1.759 4.504 1.434 1.00 94.06 73 THR A N 1
ATOM 567 C CA . THR A 1 73 ? 2.024 4.904 0.043 1.00 94.06 73 THR A CA 1
ATOM 568 C C . THR A 1 73 ? 3.333 5.697 -0.076 1.00 94.06 73 THR A C 1
ATOM 570 O O . THR A 1 73 ? 4.109 5.463 -1.003 1.00 94.06 73 THR A O 1
ATOM 573 N N . LEU A 1 74 ? 3.654 6.560 0.901 1.00 91.56 74 LEU A N 1
ATOM 574 C CA . LEU A 1 74 ? 4.976 7.205 0.979 1.00 91.56 74 LEU A CA 1
ATOM 575 C C . LEU A 1 74 ? 6.099 6.177 1.170 1.00 91.56 74 LEU A C 1
ATOM 577 O O . LEU A 1 74 ? 7.162 6.288 0.560 1.00 91.56 74 LEU A O 1
ATOM 581 N N . GLY A 1 75 ? 5.861 5.159 2.002 1.00 86.81 75 GLY A N 1
ATOM 582 C CA . GLY A 1 75 ? 6.796 4.050 2.198 1.00 86.81 75 GLY A CA 1
ATOM 583 C C . GLY A 1 75 ? 7.055 3.264 0.910 1.00 86.81 75 GLY A C 1
ATOM 584 O O . GLY A 1 75 ? 8.194 2.896 0.635 1.00 86.81 75 GLY A O 1
ATOM 585 N N . CYS A 1 76 ? 6.029 3.064 0.083 1.00 84.50 76 CYS A N 1
ATOM 586 C CA . CYS A 1 76 ? 6.168 2.398 -1.212 1.00 84.50 76 CYS A CA 1
ATOM 587 C C . CYS A 1 76 ? 7.059 3.202 -2.166 1.00 84.50 76 CYS A C 1
ATOM 589 O O . CYS A 1 76 ? 7.948 2.625 -2.789 1.00 84.50 76 CYS A O 1
ATOM 591 N N . LEU A 1 77 ? 6.900 4.532 -2.209 1.00 84.19 77 LEU A N 1
ATOM 592 C CA . LEU A 1 77 ? 7.791 5.410 -2.975 1.00 84.19 77 LEU A CA 1
ATOM 593 C C . LEU A 1 77 ? 9.252 5.278 -2.512 1.00 84.19 77 LEU A C 1
ATOM 595 O O . LEU A 1 77 ? 10.156 5.203 -3.342 1.00 84.19 77 LEU A O 1
ATOM 599 N N . LEU A 1 78 ? 9.494 5.213 -1.198 1.00 83.25 78 LEU A N 1
ATOM 600 C CA . LEU A 1 78 ? 10.839 5.002 -0.656 1.00 83.25 78 LEU A CA 1
ATOM 601 C C . LEU A 1 78 ? 11.437 3.669 -1.128 1.00 83.25 78 LEU A C 1
ATOM 603 O O . LEU A 1 78 ? 12.594 3.644 -1.545 1.00 83.25 78 LEU A O 1
ATOM 607 N N . TYR A 1 79 ? 10.662 2.583 -1.094 1.00 77.00 79 TYR A N 1
ATOM 608 C CA . TYR A 1 79 ? 11.110 1.280 -1.592 1.00 77.00 79 TYR A CA 1
ATOM 609 C C . TYR A 1 79 ? 11.461 1.328 -3.079 1.00 77.00 79 TYR A C 1
ATOM 611 O O . TYR A 1 79 ? 12.540 0.871 -3.452 1.00 77.00 79 TYR A O 1
ATOM 619 N N . SER A 1 80 ? 10.622 1.963 -3.904 1.00 74.19 80 SER A N 1
ATOM 620 C CA . SER A 1 80 ? 10.915 2.153 -5.326 1.00 74.19 80 SER A CA 1
ATOM 621 C C . SER A 1 80 ? 12.228 2.904 -5.545 1.00 74.19 80 SER A C 1
ATOM 623 O 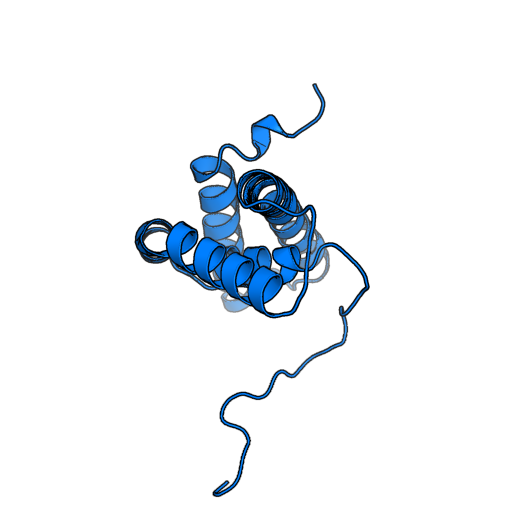O . SER A 1 80 ? 12.975 2.540 -6.443 1.00 74.19 80 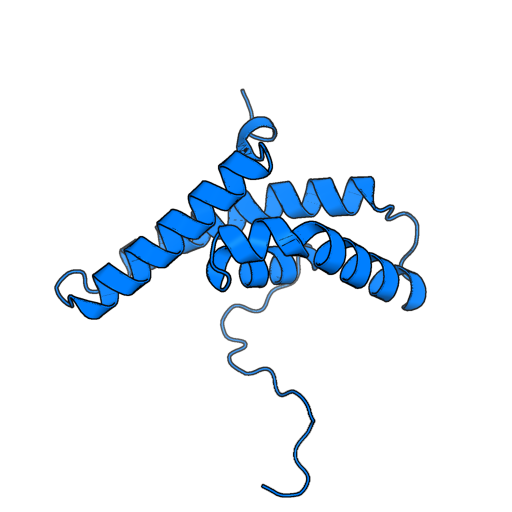SER A O 1
ATOM 625 N N . VAL A 1 81 ? 12.556 3.898 -4.708 1.00 77.94 81 VAL A N 1
ATOM 626 C CA . VAL A 1 81 ? 13.834 4.629 -4.778 1.00 77.94 81 VAL A CA 1
ATOM 627 C C . VAL A 1 81 ? 15.025 3.782 -4.319 1.00 77.94 81 VAL A C 1
ATOM 629 O O . VAL A 1 81 ? 16.088 3.845 -4.935 1.00 77.94 81 VAL A O 1
ATOM 632 N N . LEU A 1 82 ? 14.878 2.988 -3.255 1.00 77.31 82 LEU A N 1
ATOM 633 C CA . LEU A 1 82 ? 15.953 2.121 -2.759 1.00 77.31 82 LEU A CA 1
ATOM 634 C C . LEU A 1 82 ? 16.308 1.015 -3.762 1.00 77.31 82 LEU A C 1
ATOM 636 O O . LEU A 1 82 ? 17.490 0.723 -3.946 1.00 77.31 82 LEU A O 1
ATOM 640 N N . GLU A 1 83 ? 15.313 0.448 -4.445 1.00 70.56 83 GLU A N 1
ATOM 641 C CA . GLU A 1 83 ? 15.526 -0.563 -5.486 1.00 70.56 83 GLU A CA 1
ATOM 642 C C . GLU A 1 83 ? 16.265 -0.010 -6.716 1.00 70.56 83 GLU A C 1
ATOM 644 O O . GLU A 1 83 ? 17.015 -0.744 -7.351 1.00 70.56 83 GLU A O 1
ATOM 649 N N . ILE A 1 84 ? 16.183 1.295 -7.015 1.00 65.19 84 ILE A N 1
ATOM 650 C CA . ILE A 1 84 ? 17.006 1.918 -8.077 1.00 65.19 84 ILE A CA 1
ATOM 651 C C . ILE A 1 84 ? 18.491 1.665 -7.843 1.00 65.19 84 ILE A C 1
ATOM 653 O O . ILE A 1 84 ? 19.234 1.419 -8.790 1.00 65.19 84 ILE A O 1
ATOM 657 N N . GLY A 1 85 ? 18.932 1.725 -6.583 1.00 63.97 85 GLY A N 1
ATOM 658 C CA . GLY A 1 85 ? 20.336 1.541 -6.227 1.00 63.97 85 GLY A CA 1
ATOM 659 C C . GLY A 1 85 ? 20.878 0.153 -6.574 1.00 63.97 85 GLY A C 1
ATOM 660 O O . GLY A 1 85 ? 22.095 -0.013 -6.651 1.00 63.97 85 GLY A O 1
ATOM 661 N N . SER A 1 86 ? 19.998 -0.830 -6.792 1.00 67.88 86 SER A N 1
ATOM 662 C CA . SER A 1 86 ? 20.344 -2.201 -7.169 1.00 67.88 86 SER A CA 1
ATOM 663 C C . SER A 1 86 ? 19.988 -2.562 -8.617 1.00 67.88 86 SER A C 1
ATOM 665 O O . SER A 1 86 ? 20.365 -3.647 -9.065 1.00 67.88 86 SER A O 1
ATOM 667 N N . LEU A 1 87 ? 19.307 -1.683 -9.366 1.00 64.81 87 LEU A N 1
ATOM 668 C CA . LEU A 1 87 ? 18.942 -1.921 -10.764 1.00 64.81 87 LEU A CA 1
ATOM 669 C C . LEU A 1 87 ? 20.107 -1.624 -11.720 1.00 64.81 87 LEU A C 1
ATOM 671 O O . LEU A 1 87 ? 20.751 -0.577 -11.653 1.00 64.81 87 LEU A O 1
ATOM 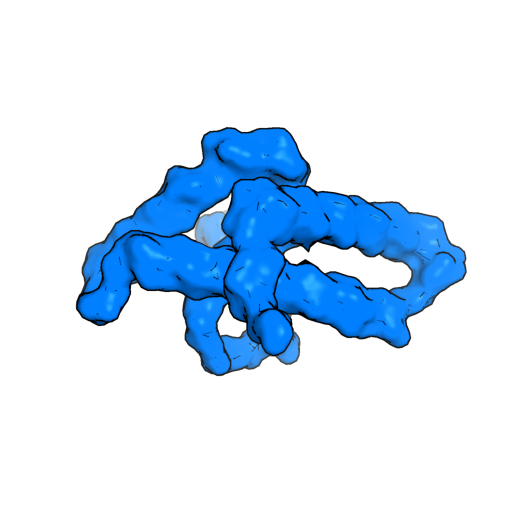675 N N . ASP A 1 88 ? 20.334 -2.533 -12.671 1.00 68.12 88 ASP A N 1
ATOM 676 C CA . ASP A 1 88 ? 21.217 -2.278 -13.810 1.00 68.12 88 ASP A CA 1
ATOM 677 C C . ASP A 1 88 ? 20.517 -1.337 -14.801 1.00 68.12 88 ASP A C 1
ATOM 679 O O . ASP A 1 88 ? 19.692 -1.751 -15.621 1.00 68.12 88 ASP A O 1
ATOM 683 N N . THR A 1 89 ? 20.841 -0.049 -14.710 1.00 63.47 89 THR A N 1
ATOM 684 C CA . THR A 1 89 ? 20.278 1.002 -15.568 1.00 63.47 89 THR A CA 1
ATOM 685 C C . THR A 1 89 ? 20.719 0.894 -17.031 1.00 63.47 89 THR A C 1
ATOM 687 O O . THR A 1 89 ? 20.192 1.621 -17.871 1.00 63.47 89 THR A O 1
ATOM 690 N N . ALA A 1 90 ? 21.632 -0.028 -17.371 1.00 65.19 90 ALA A N 1
ATOM 691 C CA . ALA A 1 90 ? 21.997 -0.335 -18.753 1.00 65.19 90 ALA A CA 1
ATOM 692 C C . ALA A 1 90 ? 20.973 -1.239 -19.471 1.00 65.19 90 ALA A C 1
ATOM 694 O O . ALA A 1 90 ? 21.086 -1.449 -20.680 1.00 65.19 90 ALA A O 1
ATOM 695 N N . ASN A 1 91 ? 19.970 -1.771 -18.760 1.00 77.75 91 ASN A N 1
ATOM 696 C CA . ASN A 1 91 ? 18.898 -2.579 -19.337 1.00 77.75 91 ASN A CA 1
ATOM 697 C C . ASN A 1 91 ? 17.644 -1.730 -19.615 1.00 77.75 91 ASN A C 1
ATOM 699 O O . ASN A 1 91 ? 16.935 -1.352 -18.682 1.00 77.75 91 ASN A O 1
ATOM 703 N N . GLU A 1 92 ? 17.326 -1.496 -20.893 1.00 81.19 92 GLU A N 1
ATOM 704 C CA . GLU A 1 92 ? 16.161 -0.701 -21.334 1.00 81.19 92 GLU A CA 1
ATOM 705 C C . GLU A 1 92 ? 14.848 -1.169 -20.695 1.00 81.19 92 GLU A C 1
ATOM 707 O O . GLU A 1 92 ? 14.078 -0.361 -20.183 1.00 81.19 92 GLU A O 1
ATOM 712 N N . ARG A 1 93 ? 14.633 -2.487 -20.607 1.00 81.44 93 ARG A N 1
ATOM 713 C CA . ARG A 1 93 ? 13.438 -3.053 -19.966 1.00 81.44 93 ARG A CA 1
ATOM 714 C C . ARG A 1 93 ? 13.373 -2.747 -18.467 1.00 81.44 93 ARG A C 1
ATOM 716 O O . ARG A 1 93 ? 12.288 -2.569 -17.918 1.00 81.44 93 ARG A O 1
ATOM 723 N N . GLY A 1 94 ? 14.522 -2.751 -17.792 1.00 80.12 94 GLY A N 1
ATOM 724 C CA . GLY A 1 94 ? 14.606 -2.413 -16.370 1.00 80.12 94 GLY A CA 1
ATOM 725 C C . GLY A 1 94 ? 14.265 -0.945 -16.134 1.00 80.12 94 GLY A C 1
ATOM 726 O O . GLY A 1 94 ? 13.520 -0.630 -15.208 1.00 80.12 94 GLY A O 1
ATOM 727 N N . LEU A 1 95 ? 14.743 -0.070 -17.022 1.00 82.12 95 LEU A N 1
ATOM 728 C CA . LEU A 1 95 ? 14.440 1.355 -16.991 1.00 82.12 95 LEU A CA 1
ATOM 729 C C . LEU A 1 95 ? 12.952 1.637 -17.250 1.00 82.12 95 LEU A C 1
ATOM 731 O O . LEU A 1 95 ? 12.355 2.413 -16.512 1.00 82.12 95 LEU A O 1
ATOM 735 N N . GLU A 1 96 ? 12.335 0.979 -18.235 1.00 86.06 96 GLU A N 1
ATOM 736 C CA . GLU A 1 96 ? 10.897 1.118 -18.517 1.00 86.06 96 GLU A CA 1
ATOM 737 C C . GLU A 1 96 ? 10.028 0.699 -17.324 1.00 86.06 96 GLU A C 1
ATOM 739 O O . GLU A 1 96 ? 9.118 1.429 -16.925 1.00 86.06 96 GLU A O 1
ATOM 744 N N . LEU A 1 97 ? 10.326 -0.462 -16.725 1.00 83.12 97 LEU A N 1
ATOM 745 C CA . LEU A 1 97 ? 9.616 -0.942 -15.538 1.00 83.12 97 LEU A CA 1
ATOM 746 C C . LEU A 1 97 ? 9.757 0.046 -14.376 1.00 83.12 97 LEU A C 1
ATOM 748 O O . LEU A 1 97 ? 8.776 0.364 -13.706 1.00 83.12 97 LEU A O 1
ATOM 752 N N . PHE A 1 98 ? 10.971 0.547 -14.162 1.00 82.12 98 PHE A N 1
ATOM 753 C CA . PHE A 1 98 ? 11.251 1.541 -13.139 1.00 82.12 98 PHE A CA 1
ATOM 754 C C . PHE A 1 98 ? 10.438 2.825 -13.343 1.00 82.12 98 PHE A C 1
ATOM 756 O O . PHE A 1 98 ? 9.771 3.284 -12.413 1.00 82.12 98 PHE A O 1
ATOM 763 N N . THR A 1 99 ? 10.461 3.391 -14.552 1.00 85.50 99 THR A N 1
ATOM 764 C CA . THR A 1 99 ? 9.713 4.610 -14.871 1.00 85.50 99 THR A CA 1
ATOM 765 C C . THR A 1 99 ? 8.224 4.419 -14.603 1.00 85.50 99 THR A C 1
ATOM 767 O O . THR A 1 99 ? 7.626 5.253 -13.927 1.00 85.50 99 THR A O 1
ATOM 770 N N . ALA A 1 100 ? 7.650 3.284 -15.012 1.00 88.06 100 ALA A N 1
ATOM 771 C CA . ALA A 1 100 ? 6.245 2.982 -14.756 1.00 88.06 100 ALA A CA 1
ATOM 772 C C . ALA A 1 100 ? 5.919 2.893 -13.252 1.00 88.06 100 ALA A C 1
ATOM 774 O O . ALA A 1 100 ? 4.923 3.459 -12.801 1.00 88.06 100 ALA A O 1
ATOM 775 N N . ILE A 1 101 ? 6.756 2.215 -12.457 1.00 86.12 101 ILE A N 1
ATOM 776 C CA . ILE A 1 101 ? 6.554 2.096 -11.003 1.00 86.12 101 ILE A CA 1
ATOM 777 C C . ILE A 1 101 ? 6.615 3.476 -10.335 1.00 86.12 101 ILE A C 1
ATOM 779 O O . ILE A 1 101 ? 5.745 3.805 -9.527 1.00 86.12 101 ILE A O 1
ATOM 783 N N . MET A 1 102 ? 7.594 4.308 -10.700 1.00 87.50 102 MET A N 1
ATOM 784 C CA . MET A 1 102 ? 7.731 5.655 -10.141 1.00 87.50 102 MET A CA 1
ATOM 785 C C . MET A 1 102 ? 6.566 6.567 -10.509 1.00 87.50 102 MET A C 1
ATOM 787 O O . MET A 1 102 ? 6.062 7.281 -9.644 1.00 87.50 102 MET A O 1
ATOM 791 N N . GLU A 1 103 ? 6.122 6.551 -11.766 1.00 89.81 103 GLU A N 1
ATOM 792 C CA . GLU A 1 103 ? 4.983 7.355 -12.217 1.00 89.81 103 GLU A CA 1
ATOM 793 C C . GLU A 1 103 ? 3.703 6.983 -11.462 1.00 89.81 103 GLU A C 1
ATOM 795 O O . GLU A 1 103 ? 2.973 7.866 -11.000 1.00 89.81 103 GLU A O 1
ATOM 800 N N . ARG A 1 104 ? 3.455 5.683 -11.264 1.00 92.06 104 ARG A N 1
ATOM 801 C CA . ARG A 1 104 ? 2.298 5.207 -10.497 1.00 92.06 104 ARG A CA 1
ATOM 802 C C . ARG A 1 104 ? 2.394 5.588 -9.021 1.00 92.06 104 ARG A C 1
ATOM 804 O O . ARG A 1 104 ? 1.423 6.119 -8.478 1.00 92.06 104 ARG A O 1
ATOM 811 N N . ALA A 1 105 ? 3.553 5.385 -8.392 1.00 90.06 105 ALA A N 1
ATOM 812 C CA . ALA A 1 105 ? 3.773 5.719 -6.986 1.00 90.06 105 ALA A CA 1
ATOM 813 C C . ALA A 1 105 ? 3.622 7.227 -6.728 1.00 90.06 105 ALA A C 1
ATOM 815 O O . ALA A 1 105 ? 2.888 7.628 -5.827 1.00 90.06 105 ALA A O 1
ATOM 816 N N . LEU A 1 106 ? 4.245 8.075 -7.553 1.00 91.62 106 LEU A N 1
ATOM 817 C CA . LEU A 1 106 ? 4.124 9.532 -7.445 1.00 91.62 106 LEU A CA 1
ATOM 818 C C . LEU A 1 106 ? 2.690 10.006 -7.695 1.00 91.62 106 LEU A C 1
ATOM 820 O O . LEU A 1 106 ? 2.196 10.866 -6.967 1.00 91.62 106 LEU A O 1
ATOM 824 N N . SER A 1 107 ? 1.995 9.420 -8.675 1.00 94.62 107 SER A N 1
ATOM 825 C CA . SER A 1 107 ? 0.578 9.714 -8.897 1.00 94.62 107 SER A CA 1
ATOM 826 C C . SER A 1 107 ? -0.281 9.339 -7.689 1.00 94.62 107 SER A C 1
ATOM 828 O O . SER A 1 107 ? -1.223 10.067 -7.391 1.00 94.62 107 SER A O 1
ATOM 830 N N . ALA A 1 108 ? 0.007 8.224 -7.013 1.00 95.12 108 ALA A N 1
ATOM 831 C CA . ALA A 1 108 ? -0.722 7.816 -5.816 1.00 95.12 108 ALA A CA 1
ATOM 832 C C . ALA A 1 108 ? -0.464 8.773 -4.646 1.00 95.12 108 ALA A C 1
ATOM 834 O O . ALA A 1 108 ? -1.415 9.215 -4.010 1.00 95.12 108 ALA A O 1
ATOM 835 N N . VAL A 1 109 ? 0.797 9.153 -4.412 1.00 94.50 109 VAL A N 1
ATOM 836 C CA . VAL A 1 109 ? 1.166 10.137 -3.379 1.00 94.50 109 VAL A CA 1
ATOM 837 C C . VAL A 1 109 ? 0.427 11.459 -3.586 1.00 94.50 109 VAL A C 1
ATOM 839 O O . VAL A 1 109 ? -0.156 11.973 -2.634 1.00 94.50 109 VAL A O 1
ATOM 842 N N . ALA A 1 110 ? 0.410 11.975 -4.819 1.00 94.62 110 ALA A N 1
ATOM 843 C CA . ALA A 1 110 ? -0.262 13.229 -5.146 1.00 94.62 110 ALA A CA 1
ATOM 844 C C . ALA A 1 110 ? -1.787 13.140 -4.978 1.00 94.62 110 ALA A C 1
ATOM 846 O O . ALA A 1 110 ? -2.386 14.004 -4.348 1.00 94.62 110 ALA A O 1
ATOM 847 N N . ASP A 1 111 ? -2.423 12.086 -5.498 1.00 95.81 111 ASP A N 1
ATOM 848 C CA . ASP A 1 111 ? -3.885 11.952 -5.434 1.00 95.81 111 ASP A CA 1
ATOM 849 C C . ASP A 1 111 ? -4.396 11.738 -3.995 1.00 95.81 111 ASP A C 1
ATOM 851 O O . ASP A 1 111 ? -5.510 12.141 -3.664 1.00 95.81 111 ASP A O 1
ATOM 855 N N . LEU A 1 112 ? -3.575 11.131 -3.133 1.00 95.94 112 LEU A N 1
ATOM 856 C CA . LEU A 1 112 ? -3.876 10.893 -1.719 1.00 95.94 112 LEU A CA 1
ATOM 857 C C . LEU A 1 112 ? -3.462 12.055 -0.801 1.00 95.94 112 LEU A C 1
ATOM 859 O O . LEU A 1 112 ? -3.636 11.952 0.418 1.00 95.94 112 LEU A O 1
ATOM 863 N N . ASN A 1 113 ? -2.881 13.129 -1.355 1.00 95.56 113 ASN A N 1
ATOM 864 C CA . ASN A 1 113 ? -2.225 14.211 -0.609 1.00 95.56 113 ASN A CA 1
ATOM 865 C C . ASN A 1 113 ? -1.302 13.662 0.493 1.00 95.56 113 ASN A C 1
ATOM 867 O O . ASN A 1 113 ? -1.318 14.127 1.633 1.00 95.56 113 ASN A O 1
ATOM 871 N N . ALA A 1 114 ? -0.589 12.566 0.225 1.00 93.31 114 ALA A N 1
ATOM 872 C CA . ALA A 1 114 ? 0.149 11.859 1.269 1.00 93.31 114 ALA A CA 1
ATOM 873 C C . ALA A 1 114 ? 1.342 12.685 1.784 1.00 93.31 114 ALA A C 1
ATOM 875 O O . ALA A 1 114 ? 1.794 12.484 2.906 1.00 93.31 114 ALA A O 1
ATOM 876 N N . ASP A 1 115 ? 1.815 13.655 1.003 1.00 89.12 115 ASP A N 1
ATOM 877 C CA . ASP A 1 115 ? 2.849 14.620 1.377 1.00 89.12 115 ASP A CA 1
ATOM 878 C C . ASP A 1 115 ? 2.487 15.468 2.608 1.00 89.12 115 ASP A C 1
ATOM 880 O O . ASP A 1 115 ? 3.385 15.868 3.348 1.00 89.12 115 ASP A O 1
ATOM 884 N N . GLU A 1 116 ? 1.198 15.665 2.902 1.00 94.06 116 GLU A N 1
ATOM 885 C CA . GLU A 1 116 ? 0.736 16.357 4.116 1.00 94.06 116 GLU A CA 1
ATOM 886 C C . GLU A 1 116 ? 1.172 15.664 5.419 1.00 94.06 116 GLU A C 1
ATOM 888 O O . GLU A 1 116 ? 1.187 16.293 6.479 1.00 94.06 116 GLU A O 1
ATOM 893 N N . LEU A 1 117 ? 1.527 14.378 5.344 1.00 91.31 117 LEU A N 1
ATOM 894 C CA . LEU A 1 117 ? 1.976 13.573 6.480 1.00 91.31 117 LEU A CA 1
ATOM 895 C C . LEU A 1 117 ? 3.472 13.730 6.775 1.00 91.31 117 LEU A C 1
ATOM 897 O O . LEU A 1 117 ? 3.953 13.236 7.798 1.00 91.31 117 LEU A O 1
ATOM 901 N N . LEU A 1 118 ? 4.226 14.399 5.899 1.00 86.75 118 LEU A N 1
ATOM 902 C CA . LEU A 1 118 ? 5.646 14.642 6.114 1.00 86.75 118 LEU A CA 1
ATOM 903 C C . LEU A 1 118 ? 5.863 15.724 7.189 1.00 86.75 118 LEU A C 1
ATOM 905 O O . LEU A 1 118 ? 5.125 16.713 7.249 1.00 86.75 118 LEU A O 1
ATOM 909 N N . PRO A 1 119 ? 6.890 15.574 8.046 1.00 83.38 119 PRO A N 1
ATOM 910 C CA . PRO A 1 119 ? 7.246 16.608 9.009 1.00 83.38 119 PRO A CA 1
ATOM 911 C C . PRO A 1 119 ? 7.661 17.905 8.293 1.00 83.38 119 PRO A C 1
ATOM 913 O O . PRO A 1 119 ? 8.315 17.864 7.250 1.00 83.38 119 PRO A O 1
ATOM 916 N N . LYS A 1 120 ? 7.274 19.045 8.876 1.00 70.56 120 LYS A N 1
ATOM 917 C CA . LYS A 1 120 ? 7.590 20.398 8.387 1.00 70.56 120 LYS A CA 1
ATOM 918 C C . LYS A 1 120 ? 8.948 20.894 8.865 1.00 70.56 120 LYS A C 1
ATOM 920 O O . LYS A 1 120 ? 9.301 20.589 10.027 1.00 70.56 120 LYS A O 1
#